Protein AF-A0A535IVL8-F1 (afdb_monomer)

Secondary structure (DSSP, 8-state):
---PPPPTTS-HHHH-GGGS------HHHHHHHHHHHHH-HHHHHTSB-SSSBSEEEEEE-SS-SS-EEEEEETT--GGGT-

Radius of gyration: 17.46 Å; Cα contacts (8 Å, |Δi|>4): 86; chains: 1; bounding box: 32×38×43 Å

Mean predicted aligned error: 4.41 Å

Structure (mmCIF, N/CA/C/O backbone):
data_AF-A0A535IVL8-F1
#
_entry.id   AF-A0A535IVL8-F1
#
loop_
_atom_site.group_PDB
_atom_site.id
_atom_site.type_symbol
_atom_site.label_atom_id
_atom_site.label_alt_id
_atom_site.label_comp_id
_atom_site.label_asym_id
_atom_site.label_entity_id
_atom_site.label_seq_id
_atom_site.pdbx_PDB_ins_code
_atom_site.Cartn_x
_atom_site.Cartn_y
_atom_site.Cartn_z
_atom_site.occupancy
_atom_site.B_iso_or_equiv
_atom_site.auth_seq_id
_atom_site.auth_comp_id
_atom_site.auth_asym_id
_atom_site.auth_atom_id
_atom_site.pdbx_PDB_model_num
ATOM 1 N N . TYR A 1 1 ? -12.136 22.519 16.380 1.00 73.06 1 TYR A N 1
ATOM 2 C CA . TYR A 1 1 ? -11.003 21.624 16.705 1.00 73.06 1 TYR A CA 1
ATOM 3 C C . TYR A 1 1 ? -9.799 22.049 15.879 1.00 73.06 1 TYR A C 1
ATOM 5 O O . TYR A 1 1 ? -9.992 22.328 14.704 1.00 73.06 1 TYR A O 1
ATOM 13 N N . ARG A 1 2 ? -8.596 22.138 16.461 1.00 84.44 2 ARG A N 1
ATOM 14 C CA . ARG A 1 2 ? -7.348 22.315 15.694 1.00 84.44 2 ARG A CA 1
ATOM 15 C C . ARG A 1 2 ? -6.795 20.951 15.266 1.00 84.44 2 ARG A C 1
ATOM 17 O O . ARG A 1 2 ? -7.008 19.968 15.972 1.00 84.44 2 ARG A O 1
ATOM 24 N N . GLY A 1 3 ? -6.099 20.898 14.130 1.00 88.19 3 GLY A N 1
ATOM 25 C CA . GLY A 1 3 ? -5.492 19.683 13.562 1.00 88.19 3 GLY A CA 1
ATOM 26 C C . GLY A 1 3 ? -4.177 19.262 14.226 1.00 88.19 3 GLY A C 1
ATOM 27 O O . GLY A 1 3 ? -3.286 18.755 13.556 1.00 88.19 3 GLY A O 1
ATOM 28 N N . GLU A 1 4 ? -4.027 19.517 15.523 1.00 91.50 4 GLU A N 1
ATOM 29 C CA . GLU A 1 4 ? -2.811 19.188 16.264 1.00 91.50 4 GLU A CA 1
ATOM 30 C C . GLU A 1 4 ? -2.821 17.693 16.649 1.00 91.50 4 GLU A C 1
ATOM 32 O O . GLU A 1 4 ? -3.859 17.174 17.088 1.00 91.50 4 GLU A O 1
ATOM 37 N N . PRO A 1 5 ? -1.697 16.967 16.494 1.00 88.25 5 PRO A N 1
ATOM 38 C CA . PRO A 1 5 ? -1.590 15.583 16.942 1.00 88.25 5 PRO A CA 1
ATOM 39 C C . PRO A 1 5 ? -1.912 15.439 18.434 1.00 88.25 5 PRO A C 1
ATOM 41 O O . PRO A 1 5 ? -1.474 16.231 19.265 1.00 88.25 5 PRO A O 1
ATOM 44 N N . ARG A 1 6 ? -2.657 14.391 18.797 1.00 85.00 6 ARG A N 1
ATOM 45 C CA . ARG A 1 6 ? -2.957 14.082 20.203 1.00 85.00 6 ARG A CA 1
ATOM 46 C C . ARG A 1 6 ? -1.829 13.254 20.821 1.00 85.00 6 ARG A C 1
ATOM 48 O O . ARG A 1 6 ? -1.318 12.331 20.188 1.00 85.00 6 ARG A O 1
ATOM 55 N N . LEU A 1 7 ? -1.499 13.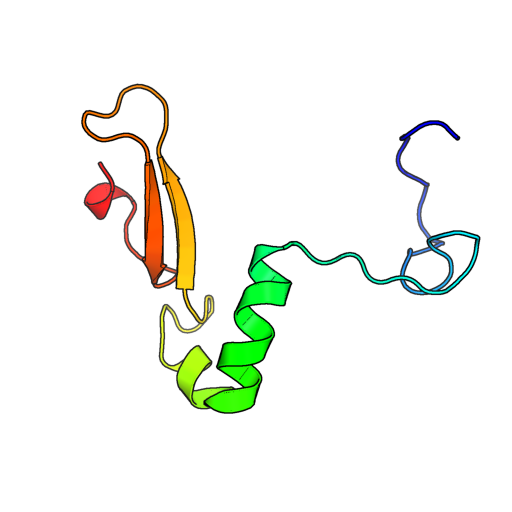531 22.082 1.00 83.06 7 LEU A N 1
ATOM 56 C CA . LEU A 1 7 ? -0.553 12.730 22.862 1.00 83.06 7 LEU A CA 1
ATOM 57 C C . LEU A 1 7 ? -1.093 11.307 23.101 1.00 83.06 7 LEU A C 1
ATOM 59 O O . LEU A 1 7 ? -2.224 11.109 23.557 1.00 83.06 7 LEU A O 1
ATOM 63 N N . LYS A 1 8 ? -0.257 10.306 22.810 1.00 78.88 8 LYS A N 1
ATOM 64 C CA . LYS A 1 8 ? -0.455 8.907 23.234 1.00 78.88 8 LYS A CA 1
ATOM 65 C C . LYS A 1 8 ? -0.389 8.862 24.778 1.00 78.88 8 LYS A C 1
ATOM 67 O O . LYS A 1 8 ? 0.325 9.684 25.347 1.00 78.88 8 LYS A O 1
ATOM 72 N N . PRO A 1 9 ? -1.153 7.998 25.483 1.00 76.12 9 PRO A N 1
ATOM 73 C CA . PRO A 1 9 ? -1.508 6.621 25.112 1.00 76.12 9 PRO A CA 1
ATOM 74 C C . PRO A 1 9 ? -2.926 6.415 24.557 1.00 76.12 9 PRO A C 1
ATOM 76 O O . PRO A 1 9 ? -3.318 5.280 24.298 1.00 76.12 9 PRO A O 1
ATOM 79 N N . ARG A 1 10 ? -3.729 7.468 24.354 1.00 75.25 10 ARG A N 1
ATOM 80 C CA . ARG A 1 10 ? -5.066 7.310 23.749 1.00 75.25 10 ARG A CA 1
ATOM 81 C C . ARG A 1 10 ? -4.936 7.109 22.237 1.00 75.25 10 ARG A C 1
ATOM 83 O O . ARG A 1 10 ? -5.051 8.059 21.468 1.00 75.25 10 ARG A O 1
ATOM 90 N N . PHE A 1 11 ? -4.663 5.877 21.816 1.00 88.12 11 PHE A N 1
ATOM 91 C CA . PHE A 1 11 ? -4.606 5.529 20.399 1.00 88.12 11 PHE A CA 1
ATOM 92 C C . PHE A 1 11 ? -5.980 5.731 19.734 1.00 88.12 11 PHE A C 1
ATOM 94 O O . PHE A 1 11 ? -7.003 5.422 20.359 1.00 88.12 11 PHE A O 1
ATOM 101 N N . PRO A 1 12 ? -6.035 6.194 18.470 1.00 87.81 12 PRO A N 1
ATOM 102 C CA . PRO A 1 12 ? -7.295 6.371 17.743 1.00 87.81 12 PRO A CA 1
ATOM 103 C C . PRO A 1 12 ? -8.153 5.101 17.699 1.00 87.81 12 PRO A C 1
ATOM 105 O O . PRO A 1 12 ? -9.373 5.186 17.822 1.00 87.81 12 PRO A O 1
ATOM 108 N N . ALA A 1 13 ? -7.509 3.930 17.635 1.00 90.25 13 ALA A N 1
ATOM 109 C CA . ALA A 1 13 ? -8.174 2.629 17.650 1.00 90.25 13 ALA A CA 1
ATOM 110 C C . ALA A 1 13 ? -9.021 2.388 18.914 1.00 90.25 13 ALA A C 1
ATOM 112 O O . ALA A 1 13 ? -9.988 1.643 18.857 1.00 90.25 13 ALA A O 1
ATOM 113 N N . ILE A 1 14 ? -8.698 3.043 20.036 1.00 90.00 14 ILE A N 1
ATOM 114 C CA . ILE A 1 14 ? -9.456 2.953 21.293 1.00 90.00 14 ILE A CA 1
ATOM 115 C C . ILE A 1 14 ? -10.383 4.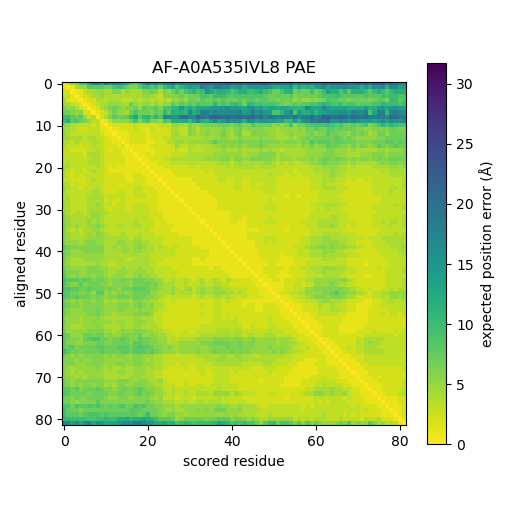168 21.445 1.00 90.00 14 ILE A C 1
ATOM 117 O O . ILE A 1 14 ? -11.562 4.024 21.762 1.00 90.00 14 ILE A O 1
ATOM 121 N N . LYS A 1 15 ? -9.861 5.385 21.224 1.00 90.94 15 LYS A N 1
ATOM 122 C CA . LYS A 1 15 ? -10.612 6.645 21.359 1.00 90.94 15 LYS A CA 1
ATOM 123 C C . LYS A 1 15 ? -10.150 7.683 20.329 1.00 90.94 15 LYS A C 1
ATOM 125 O O . LYS A 1 15 ? -9.328 8.552 20.624 1.00 90.94 15 LYS A O 1
ATOM 130 N N . GLY A 1 16 ? -10.704 7.595 19.126 1.00 92.06 16 GLY A N 1
ATOM 131 C CA . GLY A 1 16 ? -10.393 8.424 17.965 1.00 92.06 16 GLY A CA 1
ATOM 13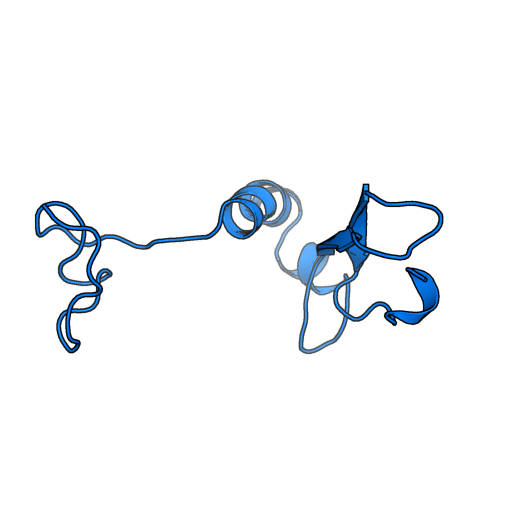2 C C . GLY A 1 16 ? -11.430 9.516 17.691 1.00 92.06 16 GLY A C 1
ATOM 133 O O . GLY A 1 16 ? -11.579 10.472 18.471 1.00 92.06 16 GLY A O 1
ATOM 134 N N . LEU A 1 17 ? -12.092 9.413 16.536 1.00 92.38 17 LEU A N 1
ATOM 135 C CA . LEU A 1 17 ? -13.039 10.403 16.024 1.00 92.38 17 LEU A CA 1
ATOM 136 C C . LEU A 1 17 ? -14.289 10.442 16.911 1.00 92.38 17 LEU A C 1
ATOM 138 O O . LEU A 1 17 ? -14.848 9.407 17.258 1.00 92.38 17 LEU A O 1
ATOM 142 N N . TYR A 1 18 ? -14.687 11.641 17.348 1.00 92.62 18 TYR A N 1
ATOM 143 C CA . TYR A 1 18 ? -15.808 11.854 18.283 1.00 92.62 18 TYR A CA 1
ATOM 144 C C . TYR A 1 18 ? -15.756 10.989 19.559 1.00 92.62 18 TYR A C 1
ATOM 146 O O . TYR A 1 18 ? -16.777 10.673 20.165 1.00 92.62 18 TYR A O 1
ATOM 154 N N . GLY A 1 19 ? -14.550 10.593 19.982 1.00 90.50 19 GLY A N 1
ATOM 155 C CA . GLY A 1 19 ? -14.356 9.731 21.146 1.00 90.50 19 GLY A CA 1
ATOM 156 C C . GLY A 1 19 ? -14.751 8.268 20.927 1.00 90.50 19 GLY A C 1
ATOM 157 O O . GLY A 1 19 ? -14.843 7.534 21.909 1.00 90.50 19 GLY A O 1
ATOM 158 N N . LYS A 1 20 ? -14.972 7.842 19.680 1.00 94.62 20 LYS A N 1
ATOM 159 C CA . LYS A 1 20 ? -15.244 6.453 19.298 1.00 94.62 20 LYS A CA 1
ATOM 160 C C . LYS A 1 20 ? -13.976 5.775 18.760 1.00 94.62 20 LYS A C 1
ATOM 162 O O . LYS A 1 20 ? -13.084 6.475 18.279 1.00 94.62 20 LYS A O 1
ATOM 167 N N . PRO A 1 21 ? -13.869 4.440 18.842 1.00 95.88 21 PRO A N 1
ATOM 168 C CA . PRO A 1 21 ? -12.834 3.676 18.147 1.00 95.88 21 PRO A CA 1
ATOM 169 C C . PRO A 1 21 ? -12.759 4.051 16.663 1.00 95.88 21 PRO A C 1
ATOM 171 O O . PRO A 1 21 ? -13.783 4.140 15.986 1.00 95.88 21 PRO A O 1
ATOM 174 N N . THR A 1 22 ? -11.563 4.332 16.151 1.00 95.38 22 THR A N 1
ATOM 175 C CA . THR A 1 22 ? -11.363 4.717 14.747 1.00 95.38 22 THR A CA 1
ATOM 176 C C . THR A 1 22 ? -10.004 4.244 14.253 1.00 95.38 22 THR A C 1
ATOM 178 O O . THR A 1 22 ? -8.979 4.530 14.872 1.00 95.38 22 THR A O 1
ATOM 181 N N . VAL A 1 23 ? -9.986 3.571 13.105 1.00 95.50 23 VAL A N 1
ATOM 182 C CA . VAL A 1 23 ? -8.757 3.200 12.394 1.00 95.50 23 VAL A CA 1
ATOM 183 C C . VAL A 1 23 ? -8.615 4.118 11.188 1.00 95.50 23 VAL A C 1
ATOM 185 O O . VAL A 1 23 ? -9.557 4.282 10.418 1.00 95.50 23 VAL A O 1
ATOM 188 N N . VAL A 1 24 ? -7.449 4.743 11.047 1.00 95.25 24 VAL A N 1
ATOM 189 C CA . VAL A 1 24 ? -7.130 5.598 9.901 1.00 95.25 24 VAL A CA 1
ATOM 190 C C . VAL A 1 24 ? -6.241 4.795 8.967 1.00 95.25 24 VAL A C 1
ATOM 192 O O . VAL A 1 24 ? -5.152 4.392 9.364 1.00 95.25 24 VAL A O 1
ATOM 195 N N . ASN A 1 25 ? -6.709 4.577 7.743 1.00 97.25 25 ASN A N 1
ATOM 196 C CA . ASN A 1 25 ? -5.944 3.933 6.682 1.00 97.25 25 ASN A CA 1
ATOM 197 C C . ASN A 1 25 ? -5.712 4.932 5.546 1.00 97.25 25 ASN A C 1
ATOM 199 O O . ASN A 1 25 ? -6.539 5.817 5.316 1.00 97.25 25 ASN A O 1
ATOM 203 N N . ASN A 1 26 ? -4.590 4.792 4.840 1.00 97.31 26 ASN A N 1
ATOM 204 C CA . ASN A 1 26 ? -4.371 5.510 3.589 1.00 97.31 26 ASN A CA 1
ATOM 205 C C . ASN A 1 26 ? -5.356 4.998 2.519 1.00 97.31 26 ASN A C 1
ATOM 207 O O . ASN A 1 26 ? -5.771 3.839 2.561 1.00 97.31 26 ASN A O 1
ATOM 211 N N . VAL A 1 27 ? -5.707 5.857 1.560 1.00 97.50 27 VAL A N 1
ATOM 212 C CA . VAL A 1 27 ? -6.549 5.507 0.407 1.00 97.50 27 VAL A CA 1
ATOM 213 C C . VAL A 1 27 ? -5.990 4.300 -0.350 1.00 97.50 27 VAL A C 1
ATOM 215 O O . VAL A 1 27 ? -6.731 3.355 -0.585 1.00 97.50 27 VAL A O 1
ATOM 218 N N . GLU A 1 28 ? -4.689 4.279 -0.650 1.00 96.94 28 GLU A N 1
ATOM 219 C CA . GLU A 1 28 ? -4.017 3.175 -1.354 1.00 96.94 28 GLU A CA 1
ATOM 220 C C . GLU A 1 28 ? -4.206 1.840 -0.619 1.00 96.94 28 GLU A C 1
ATOM 222 O O . GLU A 1 28 ? -4.567 0.832 -1.222 1.00 96.94 28 GLU A O 1
ATOM 227 N N . THR A 1 29 ? -4.065 1.842 0.711 1.00 96.19 29 THR A N 1
ATOM 228 C CA . THR A 1 29 ? -4.284 0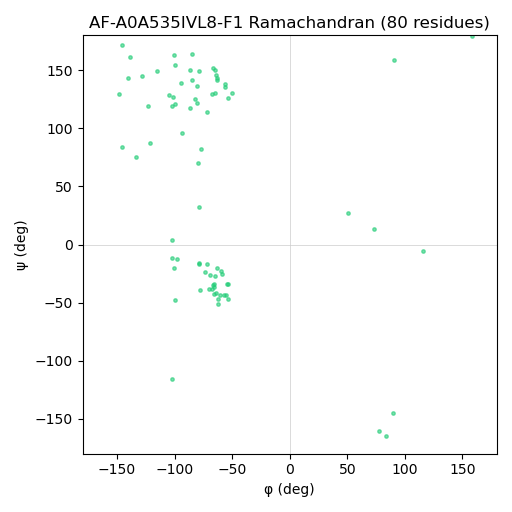.644 1.531 1.00 96.19 29 THR A CA 1
ATOM 229 C C . THR A 1 29 ? -5.710 0.120 1.390 1.00 96.19 29 THR A C 1
ATOM 231 O O . THR A 1 29 ? -5.901 -1.085 1.267 1.00 96.19 29 THR A O 1
ATOM 234 N N . VAL A 1 30 ? -6.709 1.007 1.399 1.00 97.31 30 VAL A N 1
ATOM 235 C CA . VAL A 1 30 ? -8.118 0.614 1.255 1.00 97.31 30 VAL A CA 1
ATOM 236 C C . VAL A 1 30 ? -8.415 0.138 -0.168 1.00 97.31 30 VAL A C 1
ATOM 238 O O . VAL A 1 30 ? -9.131 -0.847 -0.326 1.00 97.31 30 VAL A O 1
ATOM 241 N N . CYS A 1 31 ? -7.833 0.770 -1.191 1.00 96.94 31 CYS A N 1
ATOM 242 C CA . CYS A 1 31 ? -7.995 0.368 -2.591 1.00 96.94 31 CYS A CA 1
ATOM 243 C C . CYS A 1 31 ? -7.402 -1.013 -2.899 1.00 96.94 31 CYS A C 1
ATOM 245 O O . CYS A 1 31 ? -7.916 -1.703 -3.774 1.00 96.94 31 CYS A O 1
ATOM 247 N N . ASN A 1 32 ? -6.389 -1.460 -2.154 1.00 96.56 32 ASN A N 1
ATOM 248 C CA . ASN A 1 32 ? -5.856 -2.816 -2.303 1.00 96.56 32 ASN A CA 1
ATOM 249 C C . ASN A 1 32 ? -6.795 -3.893 -1.725 1.00 96.56 32 ASN A C 1
ATOM 251 O O . ASN A 1 32 ? -6.742 -5.045 -2.157 1.00 96.56 32 ASN A O 1
ATOM 255 N N . LEU A 1 33 ? -7.683 -3.549 -0.779 1.00 97.19 33 LEU A N 1
ATOM 256 C CA . LEU A 1 33 ? -8.531 -4.533 -0.092 1.00 97.19 33 LEU A CA 1
ATOM 257 C C . LEU A 1 33 ? -9.490 -5.284 -1.029 1.00 97.19 33 LEU A C 1
ATOM 259 O O . LEU A 1 33 ? -9.526 -6.507 -0.923 1.00 97.19 33 LEU A O 1
ATOM 263 N N . PRO A 1 34 ? -10.238 -4.642 -1.953 1.00 97.62 34 PRO A N 1
ATOM 264 C CA . PRO A 1 34 ? -11.090 -5.367 -2.894 1.00 97.62 34 PRO A CA 1
ATOM 265 C C . PRO A 1 34 ? -10.326 -6.421 -3.700 1.00 97.62 34 PRO A C 1
ATOM 267 O O . PRO A 1 34 ? -10.788 -7.552 -3.812 1.00 97.62 34 PRO A O 1
ATOM 270 N N . HIS A 1 35 ? -9.133 -6.089 -4.197 1.00 96.56 35 HIS A N 1
ATOM 271 C CA . HIS A 1 35 ? -8.311 -7.026 -4.963 1.00 96.56 35 HIS A CA 1
ATOM 272 C C . HIS A 1 35 ? -7.835 -8.203 -4.106 1.00 96.56 35 HIS A C 1
ATOM 274 O O . HIS A 1 35 ? -7.918 -9.349 -4.541 1.00 96.56 35 HIS A O 1
ATOM 280 N N . ILE A 1 36 ? -7.407 -7.939 -2.868 1.00 97.75 36 ILE A N 1
ATOM 281 C CA . ILE A 1 36 ? -7.000 -8.985 -1.918 1.00 97.75 36 ILE A CA 1
ATOM 282 C C . ILE A 1 36 ? -8.182 -9.892 -1.551 1.00 97.75 36 ILE A C 1
ATOM 284 O O . ILE A 1 36 ? -8.021 -11.105 -1.477 1.00 97.75 36 ILE A O 1
ATOM 288 N N . VAL A 1 37 ? -9.374 -9.330 -1.331 1.00 98.06 37 VAL A N 1
ATOM 289 C CA . VAL A 1 37 ? -10.574 -10.104 -0.973 1.00 98.06 37 VAL A CA 1
ATOM 290 C C . VAL A 1 37 ? -11.039 -10.982 -2.136 1.00 98.06 37 VAL A C 1
ATOM 292 O O . VAL A 1 37 ? -11.455 -12.113 -1.904 1.00 98.06 37 VAL A O 1
ATOM 295 N N . LEU A 1 38 ? -10.957 -10.484 -3.37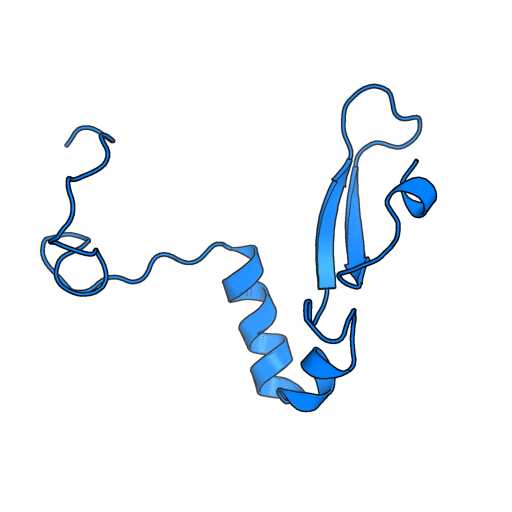2 1.00 98.38 38 LEU A N 1
ATOM 296 C CA . LEU A 1 38 ? -11.408 -11.214 -4.560 1.00 98.38 38 LEU A CA 1
ATOM 297 C C . LEU A 1 38 ? -10.415 -12.290 -5.017 1.00 98.38 38 LEU A C 1
ATOM 299 O O . LEU A 1 38 ? -10.840 -13.372 -5.409 1.00 98.38 38 LEU A O 1
ATOM 303 N N . ASN A 1 39 ? -9.110 -12.009 -4.957 1.00 97.81 39 ASN A N 1
ATOM 304 C CA . ASN A 1 39 ? -8.071 -12.895 -5.496 1.00 97.81 39 ASN A CA 1
ATOM 305 C C . ASN A 1 39 ? -7.336 -13.710 -4.416 1.00 97.81 39 ASN A C 1
ATOM 307 O O . ASN A 1 39 ? -6.600 -14.641 -4.739 1.00 97.81 39 ASN A O 1
ATOM 311 N N . GLY A 1 40 ? -7.521 -13.371 -3.139 1.00 97.69 40 GLY A N 1
ATOM 312 C CA . GLY A 1 40 ? -6.860 -14.006 -2.003 1.00 97.69 40 GLY A CA 1
ATOM 313 C C . GLY A 1 40 ? -5.535 -13.349 -1.599 1.00 97.69 40 GLY A C 1
ATOM 314 O O . GLY A 1 40 ? -4.872 -12.651 -2.371 1.00 97.69 40 GLY A O 1
ATOM 315 N N . ALA A 1 41 ? -5.131 -13.601 -0.350 1.00 96.38 41 ALA A N 1
ATOM 316 C CA . ALA A 1 41 ? -3.893 -13.065 0.216 1.00 96.38 41 ALA A CA 1
ATOM 317 C C . ALA A 1 41 ? -2.635 -13.639 -0.454 1.00 96.38 41 ALA A C 1
ATOM 319 O O . ALA A 1 41 ? -1.667 -12.905 -0.631 1.00 96.38 41 ALA A O 1
ATOM 320 N N . ASP A 1 42 ? -2.662 -14.909 -0.870 1.00 97.31 42 ASP A N 1
ATOM 321 C CA . ASP A 1 42 ? -1.531 -15.556 -1.548 1.00 97.31 42 ASP A CA 1
ATOM 322 C C . ASP A 1 42 ? -1.253 -14.927 -2.916 1.00 97.31 42 ASP A C 1
ATOM 324 O O . ASP A 1 42 ? -0.095 -14.739 -3.279 1.00 97.31 42 ASP A O 1
ATOM 328 N N . TRP A 1 43 ? -2.301 -14.521 -3.643 1.00 97.50 43 TRP A N 1
ATOM 329 C CA . TRP A 1 43 ? -2.160 -13.802 -4.909 1.00 97.50 43 TRP A CA 1
ATOM 330 C C . TRP A 1 43 ? -1.451 -12.459 -4.710 1.00 97.50 43 TRP A C 1
ATOM 332 O O . TRP A 1 43 ? -0.449 -12.185 -5.365 1.00 97.50 43 TRP A O 1
ATOM 342 N N . PHE A 1 44 ? -1.914 -11.643 -3.758 1.00 96.88 44 PHE A N 1
ATOM 343 C CA . PHE A 1 44 ? -1.268 -10.360 -3.459 1.00 96.88 44 PHE A CA 1
ATOM 344 C C . PHE A 1 44 ? 0.146 -10.559 -2.885 1.00 96.88 44 PHE A C 1
ATOM 346 O O . PHE A 1 44 ? 1.059 -9.782 -3.155 1.00 96.88 44 PHE A O 1
ATOM 353 N N . GLY A 1 45 ? 0.339 -11.636 -2.117 1.00 96.25 45 GLY A N 1
ATOM 354 C CA . GLY A 1 45 ? 1.612 -12.057 -1.541 1.00 96.25 45 GLY A CA 1
ATOM 355 C C . GLY A 1 45 ? 2.622 -12.618 -2.549 1.00 96.25 45 GLY A C 1
ATOM 356 O O . GLY A 1 45 ? 3.812 -12.693 -2.227 1.00 96.25 45 GLY A O 1
ATOM 357 N N . ALA A 1 46 ? 2.184 -12.996 -3.749 1.00 96.81 46 ALA A N 1
ATOM 358 C CA . ALA A 1 46 ? 3.059 -13.428 -4.837 1.00 96.81 46 ALA A CA 1
ATOM 359 C C . ALA A 1 46 ? 3.719 -12.247 -5.572 1.00 96.81 46 ALA A C 1
ATOM 361 O O . ALA A 1 46 ? 4.709 -12.451 -6.267 1.00 96.81 46 ALA A O 1
ATOM 362 N N . ILE A 1 47 ? 3.198 -11.028 -5.395 1.00 96.50 47 ILE A N 1
ATOM 363 C CA . ILE A 1 47 ? 3.691 -9.803 -6.032 1.00 96.50 47 ILE A CA 1
ATOM 364 C C . ILE A 1 47 ? 4.672 -9.092 -5.088 1.00 96.50 47 ILE A C 1
ATOM 366 O O . ILE A 1 47 ? 4.428 -9.004 -3.878 1.00 96.50 47 ILE A O 1
ATOM 370 N N . GLY A 1 48 ? 5.766 -8.555 -5.634 1.00 94.56 48 GLY A N 1
ATOM 371 C CA . GLY A 1 48 ? 6.780 -7.829 -4.870 1.00 94.56 48 GLY A CA 1
ATOM 372 C C . GLY A 1 48 ? 7.732 -8.730 -4.073 1.00 94.56 48 GLY A C 1
ATOM 373 O O . GLY A 1 48 ? 7.921 -9.915 -4.343 1.00 94.56 48 GLY A O 1
ATOM 374 N N . THR A 1 49 ? 8.386 -8.153 -3.069 1.00 95.00 49 THR A N 1
ATOM 375 C CA . THR A 1 49 ? 9.445 -8.826 -2.291 1.00 95.00 49 THR A CA 1
ATOM 376 C C . THR A 1 49 ? 8.898 -9.673 -1.136 1.00 95.00 49 THR A C 1
ATOM 378 O O . THR A 1 49 ? 7.765 -9.482 -0.708 1.00 95.00 49 THR A O 1
ATOM 381 N N . PRO A 1 50 ? 9.681 -10.593 -0.535 1.00 92.81 50 PRO A N 1
ATOM 382 C CA . PRO A 1 50 ? 9.234 -11.374 0.625 1.00 92.81 50 PRO A CA 1
ATOM 383 C C . PRO A 1 50 ? 8.716 -10.543 1.811 1.00 92.81 50 PRO A C 1
ATOM 385 O O . PRO A 1 50 ? 7.784 -10.973 2.484 1.00 92.81 50 PRO A O 1
ATOM 388 N N . THR A 1 51 ? 9.286 -9.360 2.053 1.00 93.31 51 THR A N 1
ATOM 389 C CA . THR A 1 51 ? 8.908 -8.461 3.160 1.00 93.31 51 THR A CA 1
ATOM 390 C C . THR A 1 51 ? 7.994 -7.312 2.730 1.00 93.31 51 THR A C 1
ATOM 392 O O . THR A 1 51 ? 7.307 -6.735 3.571 1.00 93.31 51 THR A O 1
ATOM 395 N N . GLY A 1 52 ? 7.959 -6.985 1.437 1.00 92.94 52 GLY A N 1
ATOM 396 C CA . GLY A 1 52 ? 7.108 -5.956 0.853 1.00 92.94 52 GLY A CA 1
ATOM 397 C C . GLY A 1 52 ? 6.195 -6.547 -0.212 1.00 92.94 52 GLY A C 1
ATOM 398 O O . GLY A 1 52 ? 6.550 -6.541 -1.385 1.00 92.94 52 GLY A O 1
ATOM 399 N N . LYS A 1 53 ? 5.027 -7.037 0.210 1.00 96.06 53 LYS A N 1
ATOM 400 C CA . LYS A 1 53 ? 4.029 -7.667 -0.665 1.00 96.06 53 LYS A CA 1
ATOM 401 C C . LYS A 1 53 ? 3.198 -6.653 -1.444 1.00 96.06 53 LYS A C 1
ATOM 403 O O . LYS A 1 53 ? 2.896 -5.581 -0.918 1.00 96.06 53 LYS A O 1
ATOM 408 N N . GLY A 1 54 ? 2.776 -7.051 -2.639 1.00 95.81 54 GLY A N 1
ATOM 409 C CA . GLY A 1 54 ? 1.851 -6.307 -3.481 1.00 95.81 54 GLY A CA 1
ATOM 410 C C . GLY A 1 54 ? 2.496 -5.216 -4.325 1.00 95.81 54 GLY A C 1
ATOM 411 O O . GLY A 1 54 ? 3.715 -5.154 -4.496 1.00 95.81 54 GLY A O 1
ATOM 412 N N . THR A 1 55 ? 1.642 -4.342 -4.846 1.00 95.81 55 THR A N 1
ATOM 413 C CA . THR A 1 55 ? 2.025 -3.174 -5.636 1.00 95.81 55 THR A CA 1
ATOM 414 C C . THR A 1 55 ? 1.995 -1.898 -4.802 1.00 95.81 55 THR A C 1
ATOM 416 O O . THR A 1 55 ? 1.419 -1.840 -3.710 1.00 95.81 55 THR A O 1
ATOM 419 N N . ARG A 1 56 ? 2.661 -0.866 -5.321 1.00 94.38 56 ARG A N 1
ATOM 420 C CA . ARG A 1 56 ? 2.647 0.491 -4.786 1.00 94.38 56 ARG A CA 1
ATOM 421 C C . ARG A 1 56 ? 2.607 1.508 -5.916 1.00 94.38 56 ARG A C 1
ATOM 423 O O . ARG A 1 56 ? 3.278 1.338 -6.934 1.00 94.38 56 ARG A O 1
ATOM 430 N N . VAL A 1 57 ? 1.885 2.598 -5.700 1.00 95.50 57 VAL A N 1
ATOM 431 C CA . VAL A 1 57 ? 1.876 3.763 -6.582 1.00 95.50 57 VAL A CA 1
ATOM 432 C C . VAL A 1 57 ? 3.012 4.714 -6.197 1.00 95.50 57 VAL A C 1
ATOM 434 O O . VAL A 1 57 ? 3.048 5.279 -5.103 1.00 95.50 57 VAL A O 1
ATOM 437 N N . TRP A 1 58 ? 3.947 4.911 -7.122 1.00 94.94 58 TRP A N 1
ATOM 438 C CA . TRP A 1 58 ? 5.079 5.824 -7.008 1.00 94.94 58 TRP A CA 1
ATOM 439 C C . TRP A 1 58 ? 4.789 7.130 -7.744 1.00 94.94 58 TRP A C 1
ATOM 441 O O . TRP A 1 58 ? 4.568 7.140 -8.954 1.00 94.94 58 TRP A O 1
ATOM 451 N N . CYS A 1 59 ? 4.821 8.247 -7.019 1.00 95.38 59 CYS A N 1
ATOM 452 C CA . CYS A 1 59 ? 4.586 9.576 -7.581 1.00 95.38 59 CYS A CA 1
ATOM 453 C C . CYS A 1 59 ? 5.920 10.234 -7.976 1.00 95.38 59 CYS A C 1
ATOM 455 O O . CYS A 1 59 ? 6.593 10.842 -7.140 1.00 95.38 59 CYS A O 1
ATOM 457 N N . MET A 1 60 ? 6.303 10.124 -9.249 1.00 94.94 60 MET A N 1
ATOM 458 C CA . MET A 1 60 ? 7.524 10.720 -9.796 1.00 94.94 60 MET A CA 1
ATOM 459 C C . MET A 1 60 ? 7.316 12.201 -10.108 1.00 94.94 60 MET A C 1
ATOM 461 O O . MET A 1 60 ? 6.459 12.581 -10.909 1.00 94.94 60 MET A O 1
ATOM 465 N N . SER A 1 61 ? 8.135 13.044 -9.488 1.00 94.50 61 SER A N 1
ATOM 466 C CA . SER A 1 61 ? 8.115 14.499 -9.650 1.00 94.50 61 SER A CA 1
ATOM 467 C C . SER A 1 61 ? 9.533 15.075 -9.548 1.00 94.50 61 SER A C 1
ATOM 469 O O . SER A 1 61 ? 10.480 14.356 -9.232 1.00 94.50 61 SER A O 1
ATOM 471 N N . GLY A 1 62 ? 9.700 16.369 -9.838 1.00 93.62 62 GLY A N 1
ATOM 472 C CA . GLY A 1 62 ? 11.005 17.039 -9.845 1.00 93.62 62 GLY A CA 1
ATOM 473 C C . GLY A 1 62 ? 11.703 16.982 -11.208 1.00 93.62 62 GLY A C 1
ATOM 474 O O . GLY A 1 62 ?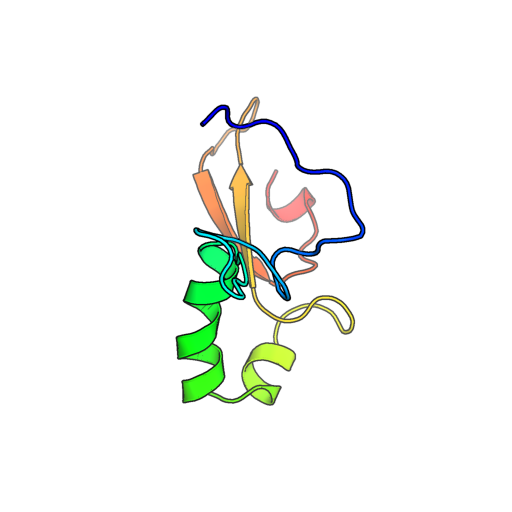 11.049 17.063 -12.246 1.00 93.62 62 GLY A O 1
ATOM 475 N N . HIS A 1 63 ? 13.034 16.875 -11.207 1.00 93.06 63 HIS A N 1
ATOM 476 C CA . HIS A 1 63 ? 13.861 16.850 -12.421 1.00 93.06 63 HIS A CA 1
ATOM 477 C C . HIS A 1 63 ? 13.863 15.468 -13.082 1.00 93.06 63 HIS A C 1
ATOM 479 O O . HIS A 1 63 ? 14.861 14.752 -13.066 1.00 93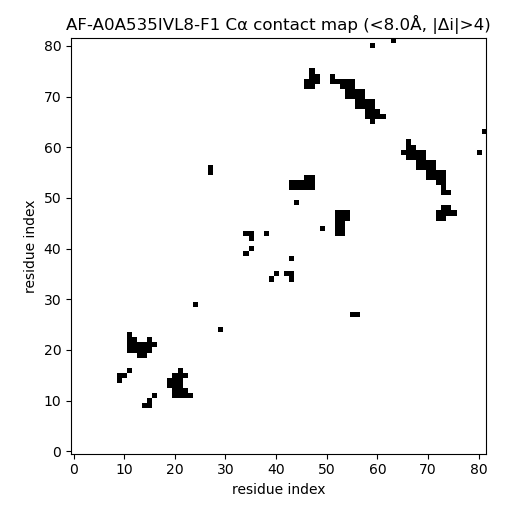.06 63 HIS A O 1
ATOM 485 N N . VAL A 1 64 ? 12.725 15.095 -13.659 1.00 92.94 64 VAL A N 1
ATOM 486 C CA . VAL A 1 64 ? 12.539 13.843 -14.395 1.00 92.94 64 VAL A CA 1
ATOM 487 C C . VAL A 1 64 ? 11.936 14.137 -15.762 1.00 92.94 64 VAL A C 1
ATOM 489 O O . VAL A 1 64 ? 11.101 15.029 -15.904 1.00 92.94 64 VAL A O 1
ATOM 492 N N . ASN A 1 65 ? 12.330 13.370 -16.777 1.00 92.88 65 ASN A N 1
ATOM 493 C CA . ASN A 1 65 ? 11.834 13.578 -18.142 1.00 92.88 65 ASN A CA 1
ATOM 494 C C . ASN A 1 65 ? 10.346 13.212 -18.293 1.00 92.88 65 ASN A C 1
ATOM 496 O O . ASN A 1 65 ? 9.672 13.720 -19.185 1.00 92.88 65 ASN A O 1
ATOM 500 N N . ARG A 1 66 ? 9.836 12.307 -17.445 1.00 93.25 66 ARG A N 1
ATOM 501 C CA . ARG A 1 66 ? 8.471 11.762 -17.517 1.00 93.25 66 ARG A CA 1
ATOM 502 C C . ARG A 1 66 ? 7.804 11.759 -16.130 1.00 93.25 66 ARG A C 1
ATOM 504 O O . ARG A 1 66 ? 7.714 10.699 -15.507 1.00 93.25 66 ARG A O 1
ATOM 511 N N . PRO A 1 67 ? 7.362 12.919 -15.612 1.00 95.25 67 PRO A N 1
ATOM 512 C CA . PRO A 1 67 ? 6.659 12.980 -14.332 1.00 95.25 67 PRO A CA 1
ATOM 513 C C . PRO A 1 67 ? 5.311 12.252 -14.413 1.00 95.25 67 PRO A C 1
ATOM 515 O O . PRO A 1 67 ? 4.680 12.215 -15.470 1.00 95.25 67 PRO A O 1
ATOM 518 N N . GLY A 1 68 ? 4.856 11.686 -13.296 1.00 95.75 68 GLY A N 1
ATOM 51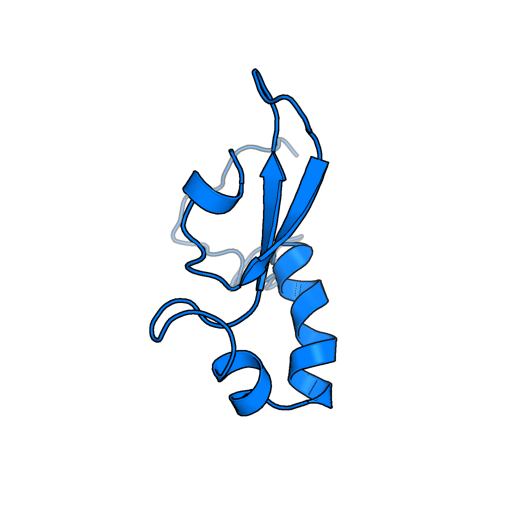9 C CA . GLY A 1 68 ? 3.599 10.943 -13.252 1.00 95.75 68 GLY A CA 1
ATOM 520 C C . GLY A 1 68 ? 3.507 9.964 -12.089 1.00 95.75 68 GLY A C 1
ATOM 521 O O . GLY A 1 68 ? 4.435 9.830 -11.294 1.00 95.75 68 GLY A O 1
ATOM 522 N N . ASN A 1 69 ? 2.372 9.274 -12.011 1.00 96.19 69 ASN A N 1
ATOM 523 C CA . ASN A 1 69 ? 2.139 8.215 -11.037 1.00 96.19 69 ASN A CA 1
ATOM 524 C C . ASN A 1 69 ? 2.307 6.862 -11.727 1.00 96.19 69 ASN A C 1
ATOM 526 O O . ASN A 1 69 ? 1.670 6.614 -12.750 1.00 96.19 69 ASN A O 1
ATOM 530 N N . TYR A 1 70 ? 3.143 6.004 -11.156 1.00 95.19 70 TYR A N 1
ATOM 531 C CA . TYR A 1 70 ? 3.488 4.699 -11.705 1.00 95.19 70 TYR A CA 1
ATOM 532 C C . TYR A 1 70 ? 3.164 3.625 -10.676 1.00 95.19 70 TYR A C 1
ATOM 534 O O . TYR A 1 70 ? 3.709 3.643 -9.575 1.00 95.19 70 TYR A O 1
ATOM 542 N N . GLU A 1 71 ? 2.278 2.695 -11.016 1.00 95.88 71 GLU A N 1
ATOM 543 C CA . GLU A 1 71 ? 2.061 1.506 -10.196 1.00 95.88 71 GLU A CA 1
ATOM 544 C C . GLU A 1 71 ? 3.127 0.464 -10.528 1.00 95.88 71 GLU A C 1
ATOM 546 O O . GLU A 1 71 ? 3.309 0.105 -11.691 1.00 95.88 71 GLU A O 1
ATOM 551 N N . LEU A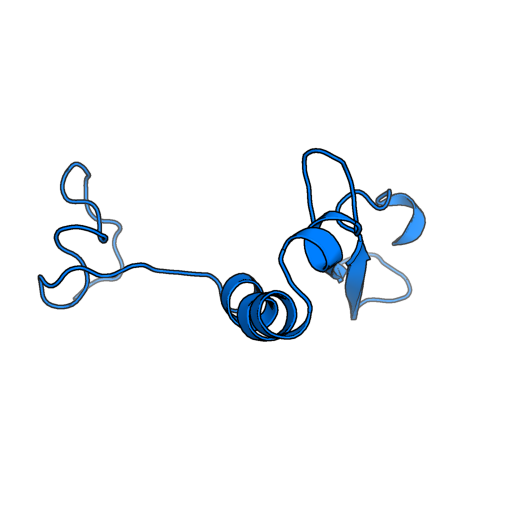 1 72 ? 3.847 0.008 -9.507 1.00 95.50 72 LEU A N 1
ATOM 552 C CA . LEU A 1 72 ? 4.924 -0.966 -9.638 1.00 95.50 72 LEU A CA 1
ATOM 553 C C . LEU A 1 72 ? 4.871 -1.976 -8.501 1.00 95.50 72 LEU A C 1
ATOM 555 O O . LEU A 1 72 ? 4.288 -1.722 -7.444 1.00 95.50 72 LEU A O 1
ATOM 559 N N . GLU A 1 73 ? 5.530 -3.111 -8.696 1.00 95.62 73 GLU A N 1
ATOM 560 C CA . GLU A 1 73 ? 5.719 -4.080 -7.627 1.00 95.62 73 GLU A CA 1
ATOM 561 C C . GLU A 1 73 ? 6.551 -3.481 -6.490 1.00 95.62 73 GLU A C 1
ATOM 563 O O . GLU A 1 73 ? 7.508 -2.721 -6.683 1.00 95.62 73 GLU A O 1
ATOM 568 N N . ASN A 1 74 ? 6.188 -3.810 -5.254 1.00 94.12 74 ASN A N 1
ATOM 569 C CA . ASN A 1 74 ? 6.921 -3.298 -4.115 1.00 94.12 74 ASN A CA 1
ATOM 570 C C . ASN A 1 74 ? 8.301 -3.972 -4.025 1.00 94.12 74 ASN A C 1
ATOM 572 O O . ASN A 1 74 ? 8.418 -5.173 -3.772 1.00 94.12 74 ASN A O 1
ATOM 576 N N . GLY A 1 75 ? 9.348 -3.171 -4.217 1.00 91.94 75 GLY A N 1
ATOM 577 C CA . GLY A 1 75 ? 10.733 -3.629 -4.329 1.00 91.94 75 GLY A CA 1
ATOM 578 C C . GLY A 1 75 ? 11.373 -3.368 -5.691 1.00 91.94 75 GLY A C 1
ATOM 579 O O . GLY A 1 75 ? 12.579 -3.579 -5.813 1.00 91.94 75 GLY A O 1
ATOM 580 N N . THR A 1 76 ? 10.619 -2.865 -6.677 1.00 94.38 76 THR A N 1
ATOM 581 C CA . THR A 1 76 ? 11.187 -2.397 -7.947 1.00 94.38 76 THR A CA 1
ATOM 582 C C . THR A 1 76 ? 12.305 -1.369 -7.691 1.00 94.38 76 THR A C 1
ATOM 584 O O . THR A 1 76 ? 12.084 -0.384 -6.975 1.00 94.38 76 THR A O 1
ATOM 587 N N . PRO A 1 77 ? 13.520 -1.576 -8.236 1.00 93.88 77 PRO A N 1
ATOM 588 C CA . PRO A 1 77 ? 14.618 -0.628 -8.120 1.00 93.88 77 PRO A CA 1
ATOM 589 C C . PRO A 1 77 ? 14.241 0.758 -8.646 1.00 93.88 77 PRO A C 1
ATOM 591 O O . PRO A 1 77 ? 13.740 0.901 -9.755 1.00 93.88 77 PRO A O 1
ATOM 594 N N . ILE A 1 78 ? 14.596 1.813 -7.905 1.00 90.31 78 ILE A N 1
ATOM 595 C CA . ILE A 1 78 ? 14.304 3.199 -8.315 1.00 90.31 78 ILE A CA 1
ATOM 596 C C . ILE A 1 78 ? 14.938 3.582 -9.663 1.00 90.31 78 ILE A C 1
ATOM 598 O O . ILE A 1 78 ? 14.456 4.480 -10.341 1.00 90.31 78 ILE A O 1
ATOM 602 N N . ARG A 1 79 ? 16.004 2.882 -10.076 1.00 91.38 79 ARG A N 1
ATOM 603 C CA . ARG A 1 79 ? 16.631 3.047 -11.397 1.00 91.38 79 ARG A CA 1
ATOM 604 C C . ARG A 1 79 ? 15.707 2.689 -12.561 1.00 91.38 79 ARG A C 1
ATOM 606 O O . ARG A 1 79 ? 15.985 3.124 -13.664 1.00 91.38 79 ARG A O 1
ATOM 613 N N . GLU A 1 80 ? 14.652 1.911 -12.340 1.00 89.00 80 GLU A N 1
ATOM 614 C CA . GLU A 1 80 ? 13.659 1.612 -13.382 1.00 89.00 80 GLU A CA 1
ATOM 615 C C . GLU A 1 80 ? 12.660 2.766 -13.584 1.00 89.00 80 GLU A C 1
ATOM 617 O O . GLU A 1 80 ? 11.977 2.820 -14.602 1.00 89.00 80 GLU A O 1
ATOM 622 N N . LEU A 1 81 ? 12.593 3.705 -12.633 1.00 83.62 81 LEU A N 1
ATOM 623 C CA . LEU A 1 81 ? 11.708 4.875 -12.654 1.00 83.62 81 LEU A CA 1
ATOM 624 C C . LEU A 1 81 ? 12.391 6.164 -13.157 1.00 83.62 81 LEU A C 1
ATOM 626 O O . LEU A 1 81 ? 11.694 7.158 -13.374 1.00 83.62 81 LEU A O 1
ATOM 630 N N . ILE A 1 82 ? 13.727 6.180 -13.285 1.00 82.75 82 ILE A N 1
ATOM 631 C CA . ILE A 1 82 ? 14.546 7.369 -13.603 1.00 82.75 82 ILE A CA 1
ATOM 632 C C . ILE A 1 82 ? 15.253 7.197 -14.945 1.00 82.75 82 ILE A C 1
ATOM 634 O O . ILE A 1 82 ? 15.949 6.174 -15.109 1.00 82.75 82 ILE A O 1
#

Solvent-accessible surface area (backbone atoms only — not comparable to full-atom values): 5237 Å² total; per-residue (Å²): 136,78,95,68,87,77,73,75,87,63,45,36,65,68,43,32,65,97,67,35,62,34,83,88,75,57,69,69,64,57,65,48,45,61,55,33,70,74,64,32,64,67,56,40,54,68,31,46,36,99,90,38,56,20,70,43,78,45,79,45,70,79,99,55,98,75,63,46,78,44,79,40,47,26,80,66,61,70,72,82,79,102

pLDDT: mean 92.95, std 5.32, range [73.06, 98.38]

Nearest PDB structures (foldseek):
  8a5e-assembly1_B  TM=9.423E-01  e=1.533E-06  Acetobacterium woodii DSM 1030
  7q4w-assembly1_B  TM=9.278E-01  e=1.179E-06  Acetobacterium woodii DSM 1030
  8qby-assembly1_F  TM=9.647E-01  e=7.411E-06  Paracoccus denitrificans PD1222
  7zdh-assembly1_1  TM=9.689E-01  e=2.416E-05  Ovis aries
  5gup-assembly1_B  TM=9.489E-01  e=3.355E-05  Sus scrofa

Foldseek 3Di:
DDPDDDDDPPDLCCQNPPGHGDDDDDPVVVVCVVVCVVVHPVVQCVFADVVQTHWDWDQDDDPDPDGDIDIHTHHPDCVVVD

Sequence (82 aa):
YRGEPRLKPRFPAIKGLYGKPTVVNNVETVCNLPHIVLNGADWFGAIGTPTGKGTRVWCMSGHVNRPGNYELENGTPIRELI